Protein AF-A0A2V8CDI9-F1 (afdb_monomer)

Solvent-accessible surface area (backbone atoms only — not comparable to full-atom values): 5927 Å² total; per-residue (Å²): 100,86,93,64,67,78,60,92,88,56,52,74,67,57,48,52,49,54,55,48,50,55,50,51,63,64,51,55,79,75,57,61,90,84,63,86,80,91,82,90,86,86,77,53,59,67,53,51,38,56,49,41,42,40,26,61,50,42,91,52,63,71,49,31,53,51,33,52,57,51,50,59,60,42,50,79,77,48,42,85,54,47,62,74,74,75,47,92,84,74,71,80,85,77

Sequence (94 aa):
RERYPKAPDDSDAVYRSVIRAKALDTLRGLLPAATTSNVGLFGTGQAFEALLLRMFAHPLEEVRACAQQMLTELRHVIPAFLARLDQPNRGGRW

Mean predicted aligned error: 7.21 Å

Radius of gyration: 21.95 Å; Cα contacts (8 Å, |Δi|>4): 33; chains: 1; bounding box: 48×27×53 Å

Structure (mmCIF, N/CA/C/O backbone):
data_AF-A0A2V8CDI9-F1
#
_entry.id   AF-A0A2V8CDI9-F1
#
loop_
_atom_site.group_PDB
_atom_site.id
_atom_site.type_symbol
_atom_site.label_atom_id
_atom_site.label_alt_id
_atom_site.label_comp_id
_atom_site.label_asym_id
_atom_site.label_entity_id
_atom_site.label_seq_id
_atom_site.pdbx_PDB_ins_code
_atom_site.Cartn_x
_atom_site.Cartn_y
_atom_site.Cartn_z
_atom_site.occupancy
_atom_site.B_iso_or_equiv
_atom_site.auth_seq_id
_atom_site.auth_comp_id
_atom_site.auth_asym_id
_atom_site.auth_atom_id
_atom_site.pdbx_PDB_model_num
ATOM 1 N N . ARG A 1 1 ? 19.899 7.194 -31.514 1.00 60.34 1 ARG A N 1
ATOM 2 C CA . ARG A 1 1 ? 21.190 6.493 -31.299 1.00 60.34 1 ARG A CA 1
ATOM 3 C C . ARG A 1 1 ? 22.324 7.471 -30.988 1.00 60.34 1 ARG A C 1
ATOM 5 O O . ARG A 1 1 ? 23.168 7.113 -30.193 1.00 60.34 1 ARG A O 1
ATOM 12 N N . GLU A 1 2 ? 22.305 8.704 -31.509 1.00 66.62 2 GLU A N 1
ATOM 13 C CA . GLU A 1 2 ? 23.312 9.733 -31.171 1.00 66.62 2 GLU A CA 1
ATOM 14 C C . GLU A 1 2 ? 23.307 10.156 -29.694 1.00 66.62 2 GLU A C 1
ATOM 16 O O . GLU A 1 2 ? 24.361 10.306 -29.095 1.00 66.62 2 GLU A O 1
ATOM 21 N N . ARG A 1 3 ? 22.126 10.296 -29.072 1.00 69.19 3 ARG A N 1
ATOM 22 C CA . ARG A 1 3 ? 22.016 10.773 -27.678 1.00 69.19 3 ARG A CA 1
ATOM 23 C C . ARG A 1 3 ? 22.394 9.731 -26.614 1.00 69.19 3 ARG A C 1
ATOM 25 O O . ARG A 1 3 ? 22.742 10.108 -25.503 1.00 69.19 3 ARG A O 1
ATOM 32 N N . TYR A 1 4 ? 22.315 8.443 -26.952 1.00 78.00 4 TYR A N 1
ATOM 33 C CA . TYR A 1 4 ? 22.717 7.316 -26.101 1.00 78.00 4 TYR A CA 1
ATOM 34 C C . TYR A 1 4 ? 23.356 6.251 -26.999 1.00 78.00 4 TYR A C 1
ATOM 36 O O . TYR A 1 4 ? 22.635 5.391 -27.503 1.00 78.00 4 TYR A O 1
ATOM 44 N N . PRO A 1 5 ? 24.660 6.350 -27.301 1.00 82.62 5 PRO A N 1
ATOM 45 C CA . PRO A 1 5 ? 25.334 5.377 -28.148 1.00 82.62 5 PRO A CA 1
ATOM 46 C C . PRO A 1 5 ? 25.485 4.034 -27.427 1.00 82.62 5 PRO A C 1
ATOM 48 O O . PRO A 1 5 ? 25.540 3.963 -26.201 1.00 82.62 5 PRO A O 1
ATOM 51 N N . LYS A 1 6 ? 25.530 2.959 -28.211 1.00 82.75 6 LYS A N 1
ATOM 52 C CA . LYS A 1 6 ? 25.766 1.600 -27.720 1.00 82.75 6 LYS A CA 1
ATOM 53 C C . LYS A 1 6 ? 27.260 1.421 -27.418 1.00 82.75 6 LYS A C 1
ATOM 55 O O . LYS A 1 6 ? 28.072 1.803 -28.259 1.00 82.75 6 LYS A O 1
ATOM 60 N N . ALA A 1 7 ? 27.612 0.834 -26.272 1.00 82.94 7 ALA A N 1
ATOM 61 C CA . ALA A 1 7 ? 29.002 0.487 -25.983 1.00 82.94 7 ALA A CA 1
ATOM 62 C C . ALA A 1 7 ? 29.486 -0.655 -26.905 1.00 82.94 7 ALA A C 1
ATOM 64 O O . ALA A 1 7 ? 28.676 -1.510 -27.275 1.00 82.94 7 ALA A O 1
ATOM 65 N N . PRO A 1 8 ? 30.777 -0.697 -27.283 1.00 78.25 8 PRO A N 1
ATOM 66 C CA . PRO A 1 8 ? 31.298 -1.693 -28.226 1.00 78.25 8 PRO A CA 1
ATOM 67 C C . PRO A 1 8 ? 31.089 -3.137 -27.754 1.00 78.25 8 PRO A C 1
ATOM 69 O O . PRO A 1 8 ? 30.773 -4.006 -28.563 1.00 78.25 8 PRO A O 1
ATOM 72 N N . ASP A 1 9 ? 31.197 -3.350 -26.442 1.00 85.19 9 ASP A N 1
ATOM 73 C CA . ASP A 1 9 ? 31.143 -4.669 -25.805 1.00 85.19 9 ASP A CA 1
ATOM 74 C C . ASP A 1 9 ? 29.717 -5.095 -25.409 1.00 85.19 9 ASP A C 1
ATOM 76 O O . ASP A 1 9 ? 29.483 -6.246 -25.039 1.00 85.19 9 ASP A O 1
ATOM 80 N N . ASP A 1 10 ? 28.735 -4.190 -25.507 1.00 81.69 10 ASP A N 1
ATOM 81 C CA . ASP A 1 10 ? 27.346 -4.511 -25.184 1.00 81.69 10 ASP A CA 1
ATOM 82 C C . ASP A 1 10 ? 26.705 -5.355 -26.292 1.00 81.69 10 ASP A C 1
ATOM 84 O O . ASP A 1 10 ? 26.864 -5.111 -27.492 1.00 81.69 10 ASP A O 1
ATOM 88 N N . SER A 1 11 ? 25.857 -6.310 -25.914 1.00 86.44 11 SER A N 1
ATOM 89 C CA . SER A 1 11 ? 24.973 -6.956 -26.887 1.00 86.44 11 SER A CA 1
ATOM 90 C C . SER A 1 11 ? 23.840 -6.009 -27.308 1.00 86.44 11 SER A C 1
ATOM 92 O O . SER A 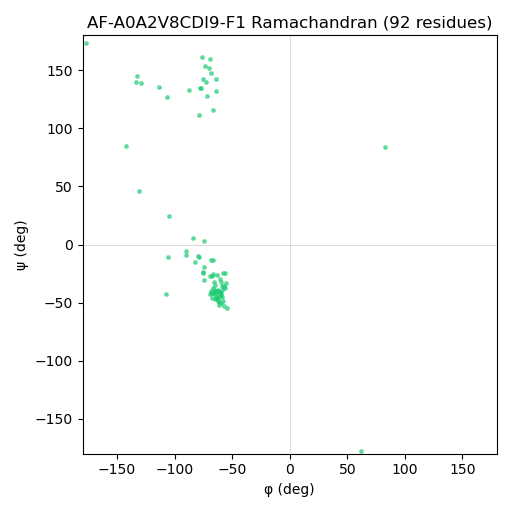1 11 ? 23.415 -5.124 -26.560 1.00 86.44 11 SER A O 1
ATOM 94 N N . ASP A 1 12 ? 23.297 -6.201 -28.513 1.00 85.75 12 ASP A N 1
ATOM 95 C CA . ASP A 1 12 ? 22.138 -5.422 -28.980 1.00 85.75 12 ASP A CA 1
ATOM 96 C C . ASP A 1 12 ? 20.912 -5.597 -28.068 1.00 85.75 12 ASP A C 1
ATOM 98 O O . ASP A 1 12 ? 20.133 -4.659 -27.886 1.00 85.75 12 ASP A O 1
ATOM 102 N N . ALA A 1 13 ? 20.754 -6.775 -27.459 1.00 87.38 13 ALA A N 1
ATOM 103 C CA . ALA A 1 13 ? 19.673 -7.059 -26.521 1.00 87.38 13 ALA A CA 1
ATOM 104 C C . ALA A 1 13 ? 19.815 -6.256 -25.216 1.00 87.38 13 ALA A C 1
ATOM 106 O O . ALA A 1 13 ? 18.846 -5.632 -24.777 1.00 87.38 13 ALA A O 1
ATOM 107 N N . VAL A 1 14 ? 21.023 -6.216 -24.639 1.00 87.88 14 VAL A N 1
ATOM 108 C CA . VAL A 1 14 ? 21.327 -5.439 -23.424 1.00 87.88 14 VAL A CA 1
ATOM 109 C C . VAL A 1 14 ? 21.092 -3.954 -23.677 1.00 87.88 14 VAL A C 1
ATOM 111 O O . VAL A 1 14 ? 20.328 -3.319 -22.951 1.00 87.88 14 VAL A O 1
ATOM 114 N N . TYR A 1 15 ? 21.631 -3.420 -24.773 1.00 88.81 15 TYR A N 1
ATOM 115 C CA . TYR A 1 15 ? 21.434 -2.020 -25.137 1.00 88.81 15 TYR A CA 1
ATOM 116 C C . TYR A 1 15 ? 19.948 -1.660 -25.324 1.00 88.81 15 TYR A C 1
ATOM 118 O O . TYR A 1 15 ? 19.477 -0.658 -24.784 1.00 88.81 15 TYR A O 1
ATOM 126 N N . ARG A 1 16 ? 19.162 -2.490 -26.029 1.00 89.75 16 ARG A N 1
ATOM 127 C CA . ARG A 1 16 ? 17.711 -2.260 -26.191 1.00 89.75 16 ARG A CA 1
ATOM 128 C C . ARG A 1 16 ? 16.966 -2.298 -24.856 1.00 89.75 16 ARG A C 1
ATOM 130 O O . ARG A 1 16 ? 16.062 -1.485 -24.662 1.00 89.75 16 ARG A O 1
ATOM 137 N N . SER A 1 17 ? 17.338 -3.207 -23.956 1.00 91.06 17 SER A N 1
ATOM 138 C CA . SER A 1 17 ? 16.762 -3.299 -22.610 1.00 91.06 17 SER A 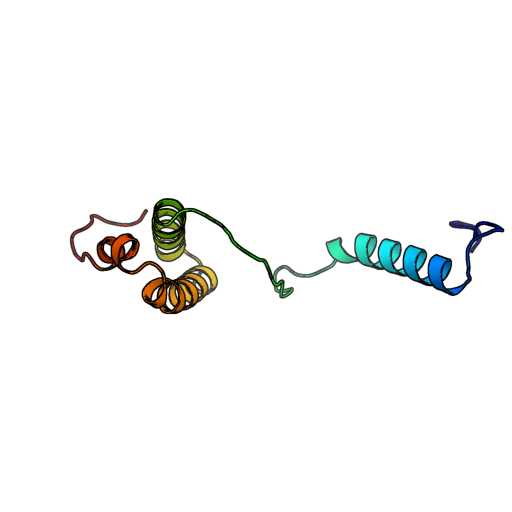CA 1
ATOM 139 C C . SER A 1 17 ? 17.026 -2.028 -21.801 1.00 91.06 17 SER A C 1
ATOM 141 O O . SER A 1 17 ? 16.086 -1.423 -21.288 1.00 91.06 17 SER A O 1
ATOM 143 N N . VAL A 1 18 ? 18.275 -1.554 -21.780 1.00 90.81 18 VAL A N 1
ATOM 144 C CA . VAL A 1 18 ? 18.683 -0.341 -21.052 1.00 90.81 18 VAL A CA 1
ATOM 145 C C . VAL A 1 18 ? 17.964 0.900 -21.582 1.00 90.81 18 VAL A C 1
ATOM 147 O O . VAL A 1 18 ? 17.409 1.678 -20.805 1.00 90.81 18 VAL A O 1
ATOM 150 N N . ILE A 1 19 ? 17.911 1.078 -22.906 1.00 92.69 19 ILE A N 1
ATOM 151 C CA . ILE A 1 19 ? 17.198 2.209 -23.517 1.00 92.69 19 ILE A CA 1
ATOM 152 C C . ILE A 1 19 ? 15.701 2.150 -23.206 1.00 92.69 19 ILE A C 1
ATOM 154 O O . ILE A 1 19 ? 15.100 3.179 -22.895 1.00 92.69 19 ILE A O 1
ATOM 158 N N . ARG A 1 20 ? 15.094 0.957 -23.248 1.00 92.12 20 ARG A N 1
ATOM 159 C CA . ARG A 1 20 ? 13.682 0.777 -22.898 1.00 92.12 20 ARG A CA 1
ATOM 160 C C . ARG A 1 20 ? 13.424 1.095 -21.428 1.00 92.12 20 ARG A C 1
ATOM 162 O O . ARG A 1 20 ? 12.481 1.826 -21.152 1.00 92.12 20 ARG A O 1
ATOM 169 N N . ALA A 1 21 ? 14.244 0.590 -20.508 1.00 92.69 21 ALA A N 1
ATOM 170 C CA . ALA A 1 21 ? 14.119 0.871 -19.079 1.00 92.69 21 ALA A CA 1
ATOM 171 C C . ALA A 1 21 ? 14.192 2.380 -18.811 1.00 92.69 21 ALA A C 1
ATOM 173 O O . ALA A 1 21 ? 13.277 2.943 -18.219 1.00 92.69 21 ALA A O 1
ATOM 174 N N . LYS A 1 22 ? 15.189 3.059 -19.389 1.00 90.31 22 LYS A N 1
ATOM 175 C CA . LYS A 1 22 ? 15.348 4.514 -19.281 1.00 90.31 22 LYS A CA 1
ATOM 176 C C . LYS A 1 22 ? 14.152 5.291 -19.836 1.00 90.31 22 LYS A C 1
ATOM 178 O O . LYS A 1 22 ? 13.725 6.284 -19.244 1.00 90.31 22 LYS A O 1
ATOM 183 N N . ALA A 1 23 ? 13.609 4.854 -20.971 1.00 92.81 23 ALA A N 1
ATOM 184 C CA . ALA A 1 23 ? 12.412 5.456 -21.547 1.00 92.81 23 ALA A CA 1
ATOM 185 C C . ALA A 1 23 ? 11.195 5.269 -20.627 1.00 92.81 23 ALA A C 1
ATOM 187 O O . ALA A 1 23 ? 10.491 6.236 -20.355 1.00 92.81 23 ALA A O 1
ATOM 188 N N . LEU A 1 24 ? 10.979 4.061 -20.099 1.00 93.50 24 LEU A N 1
ATOM 189 C CA . LEU A 1 24 ? 9.885 3.768 -19.170 1.00 93.50 24 LEU A CA 1
ATOM 190 C C . LEU A 1 24 ? 10.019 4.545 -17.854 1.00 93.50 24 LEU A C 1
ATOM 192 O O . LEU A 1 24 ? 9.022 5.069 -17.367 1.00 93.50 24 LEU A O 1
ATOM 196 N N . ASP A 1 25 ? 11.232 4.687 -17.318 1.00 94.12 25 ASP A N 1
ATOM 197 C CA . ASP A 1 25 ? 11.491 5.501 -16.127 1.00 94.12 25 ASP A CA 1
ATOM 198 C C . ASP A 1 25 ? 11.143 6.973 -16.357 1.00 94.12 25 ASP A C 1
ATOM 200 O O . ASP A 1 25 ? 10.527 7.603 -15.500 1.00 94.12 25 ASP A O 1
ATOM 204 N N . THR A 1 26 ? 11.482 7.503 -17.535 1.00 93.06 26 THR A N 1
ATOM 205 C CA . THR A 1 26 ? 11.167 8.888 -17.916 1.00 93.06 26 THR A CA 1
ATOM 206 C C . THR A 1 26 ? 9.659 9.086 -18.087 1.00 93.06 26 THR A C 1
ATOM 208 O O . THR A 1 26 ? 9.105 10.086 -17.637 1.00 93.06 26 THR A O 1
ATOM 211 N N . LEU A 1 27 ? 8.977 8.124 -18.716 1.00 94.19 27 LEU A N 1
ATOM 212 C CA . LEU A 1 27 ? 7.536 8.184 -18.965 1.00 94.19 27 LEU A CA 1
ATOM 213 C C . LEU A 1 27 ? 6.693 7.923 -17.710 1.00 94.19 27 LEU A C 1
ATOM 215 O O . LEU A 1 27 ? 5.531 8.320 -17.687 1.00 94.19 27 LEU A O 1
ATOM 219 N N . ARG A 1 28 ? 7.246 7.298 -16.659 1.00 92.56 28 ARG A N 1
ATOM 220 C CA . ARG A 1 28 ? 6.510 6.972 -15.423 1.00 92.56 28 ARG A CA 1
ATOM 221 C C . ARG A 1 28 ? 5.855 8.200 -14.782 1.00 92.56 28 ARG A C 1
ATOM 223 O O . ARG A 1 28 ? 4.774 8.076 -14.223 1.00 92.56 28 ARG A O 1
ATOM 230 N N . GLY A 1 29 ? 6.466 9.381 -14.901 1.00 91.75 29 GLY A N 1
ATOM 231 C CA . GLY A 1 29 ? 5.901 10.635 -14.384 1.00 91.75 29 GLY A CA 1
ATOM 232 C C . GLY A 1 29 ? 4.645 11.128 -15.114 1.00 91.75 29 GLY A C 1
ATOM 233 O O . GLY A 1 29 ? 3.962 12.009 -14.606 1.00 91.75 29 GLY A O 1
ATOM 234 N N . LEU A 1 30 ? 4.328 10.569 -16.286 1.00 95.38 30 LEU A N 1
ATOM 235 C CA . LEU A 1 30 ? 3.118 10.888 -17.051 1.00 95.38 30 LEU A CA 1
ATOM 236 C C . LEU A 1 30 ? 1.929 9.990 -16.681 1.00 95.38 30 LEU A C 1
ATOM 238 O O . LEU A 1 30 ? 0.832 10.174 -17.207 1.00 95.38 30 LEU A O 1
ATOM 242 N N . LEU A 1 31 ? 2.147 8.988 -15.828 1.00 95.00 31 LEU A N 1
ATOM 243 C CA . LEU A 1 31 ? 1.114 8.038 -15.449 1.00 95.00 31 LEU A CA 1
ATOM 244 C C . LEU A 1 31 ? 0.086 8.685 -14.506 1.00 95.00 31 LEU A C 1
ATOM 246 O O . LEU A 1 31 ? 0.465 9.435 -13.603 1.00 95.00 31 LEU A O 1
ATOM 250 N N . PRO A 1 32 ? -1.215 8.388 -14.671 1.00 94.19 32 PRO A N 1
ATOM 251 C CA . PRO A 1 32 ? -2.241 8.884 -13.764 1.00 94.19 32 PRO A CA 1
ATOM 252 C C . PRO A 1 32 ? -2.121 8.226 -12.385 1.00 94.19 32 PRO A C 1
ATOM 254 O O . PRO A 1 32 ? -1.608 7.111 -12.254 1.00 94.19 32 PRO A O 1
ATOM 257 N N . ALA A 1 33 ? -2.703 8.862 -11.365 1.00 90.69 33 ALA A N 1
ATOM 258 C CA . ALA A 1 33 ? -2.783 8.303 -10.012 1.00 90.69 33 ALA A CA 1
ATOM 259 C C . ALA A 1 33 ? -3.506 6.940 -9.954 1.00 90.69 33 ALA A C 1
ATOM 261 O O . ALA A 1 33 ? -3.221 6.133 -9.080 1.00 90.69 33 ALA A O 1
ATOM 262 N N . ALA A 1 34 ? -4.382 6.651 -10.923 1.00 93.12 34 ALA A N 1
ATOM 263 C CA . ALA A 1 34 ? -5.096 5.378 -11.050 1.00 93.12 34 ALA A CA 1
ATOM 264 C C . ALA A 1 34 ? -4.226 4.208 -11.561 1.00 93.12 34 ALA A C 1
ATOM 266 O O . ALA A 1 34 ? -4.735 3.113 -11.797 1.00 93.12 34 ALA A O 1
ATOM 267 N N . THR A 1 35 ? -2.926 4.420 -11.780 1.00 93.38 35 THR A N 1
ATOM 268 C CA . THR A 1 35 ? -2.023 3.356 -12.233 1.00 93.38 35 THR A CA 1
ATOM 269 C C . THR A 1 35 ? -1.876 2.297 -11.149 1.00 93.38 35 THR A C 1
ATOM 271 O O . THR A 1 35 ? -1.309 2.539 -10.084 1.00 93.38 35 THR A O 1
ATOM 274 N N . THR A 1 36 ? -2.340 1.087 -11.448 1.00 92.88 36 THR A N 1
ATOM 275 C CA . THR A 1 36 ? -2.248 -0.053 -10.535 1.00 92.88 36 THR A CA 1
ATOM 276 C C . THR A 1 36 ? -0.795 -0.434 -10.276 1.00 92.88 36 THR A C 1
ATOM 278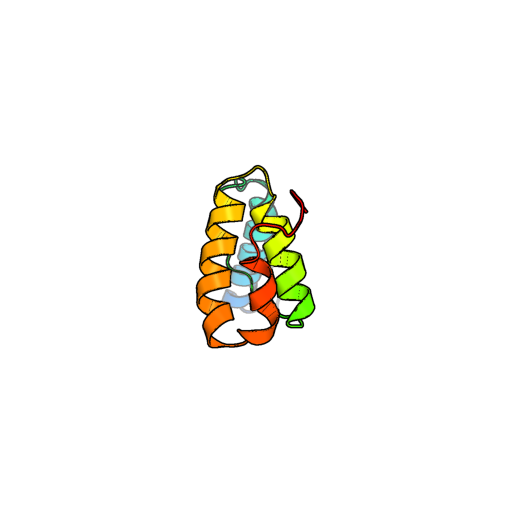 O O . THR A 1 36 ? -0.018 -0.606 -11.217 1.00 92.88 36 THR A O 1
ATOM 281 N N . SER A 1 37 ? -0.444 -0.624 -9.007 1.00 90.12 37 SER A N 1
ATOM 282 C CA . SER A 1 37 ? 0.873 -1.094 -8.573 1.00 90.12 37 SER A CA 1
ATOM 283 C C . SER A 1 37 ? 0.714 -2.216 -7.554 1.00 90.12 37 SER A C 1
ATOM 285 O O . SER A 1 37 ? -0.204 -2.188 -6.740 1.00 90.12 37 SER A O 1
ATOM 287 N N . ASN A 1 38 ? 1.622 -3.189 -7.589 1.00 93.12 38 ASN A N 1
ATOM 288 C CA . ASN A 1 38 ? 1.686 -4.264 -6.604 1.00 93.12 38 ASN A CA 1
ATOM 289 C C . ASN A 1 38 ? 2.886 -4.016 -5.692 1.00 93.12 38 ASN A C 1
ATOM 291 O O . ASN A 1 38 ? 4.003 -3.840 -6.181 1.00 93.12 38 ASN A O 1
ATOM 295 N N . VAL A 1 39 ? 2.657 -3.998 -4.381 1.00 93.19 39 VAL A N 1
ATOM 296 C CA . VAL A 1 39 ? 3.695 -3.756 -3.373 1.00 93.19 39 VAL A CA 1
ATOM 297 C C . VAL A 1 39 ? 3.649 -4.838 -2.301 1.00 93.19 39 VAL A C 1
ATOM 299 O O . VAL A 1 39 ? 2.576 -5.259 -1.878 1.00 93.19 39 VAL A O 1
ATOM 302 N N . GLY A 1 40 ? 4.823 -5.302 -1.874 1.00 93.81 40 GLY A N 1
ATOM 303 C CA . GLY A 1 40 ? 4.951 -6.195 -0.725 1.00 93.81 40 GLY A 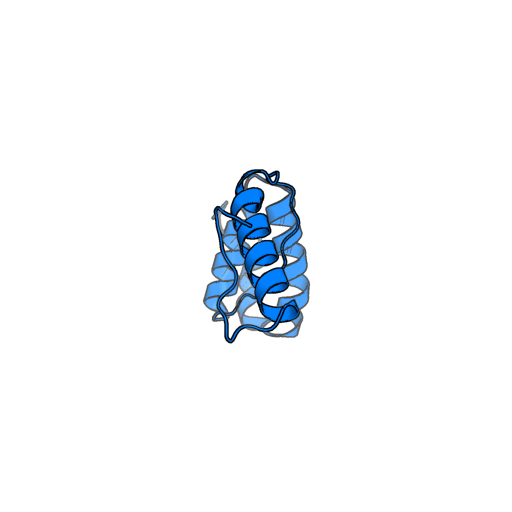CA 1
ATOM 304 C C . GLY A 1 40 ? 5.064 -5.387 0.565 1.00 93.81 40 GLY A C 1
ATOM 305 O O . GLY A 1 40 ? 5.847 -4.440 0.624 1.00 93.81 40 GLY A O 1
ATOM 306 N N . LEU A 1 41 ? 4.303 -5.763 1.595 1.00 93.19 41 LEU A N 1
ATOM 307 C CA . LEU A 1 41 ? 4.395 -5.175 2.932 1.00 93.19 41 LEU A CA 1
ATOM 308 C C . LEU A 1 41 ? 4.909 -6.219 3.925 1.00 93.19 41 LEU A C 1
ATOM 310 O O . LEU A 1 41 ? 4.432 -7.351 3.951 1.00 93.19 41 LEU A O 1
ATOM 314 N N . PHE A 1 42 ? 5.846 -5.813 4.779 1.00 93.94 42 PHE A N 1
ATOM 315 C CA . PHE A 1 42 ? 6.335 -6.609 5.901 1.00 93.94 42 PHE A CA 1
ATOM 316 C C . PHE A 1 42 ? 6.378 -5.740 7.156 1.00 93.94 42 PHE A C 1
ATOM 318 O O . PHE A 1 42 ? 6.759 -4.571 7.099 1.00 93.94 42 PHE A O 1
ATOM 325 N N . GLY A 1 43 ? 5.991 -6.307 8.293 1.00 92.75 43 GLY A N 1
ATOM 326 C CA . GLY A 1 43 ? 5.929 -5.585 9.554 1.00 92.75 43 GLY A CA 1
ATOM 327 C C . GLY A 1 43 ? 5.519 -6.483 10.712 1.00 92.75 43 GLY A C 1
ATOM 328 O O . GLY A 1 43 ? 5.163 -7.647 10.531 1.00 92.75 43 GLY A O 1
ATOM 329 N N . THR A 1 44 ? 5.578 -5.935 11.922 1.00 94.81 44 THR A N 1
ATOM 330 C CA . THR A 1 44 ? 5.108 -6.623 13.129 1.00 94.81 44 THR A CA 1
ATOM 331 C C . THR A 1 44 ? 3.578 -6.614 13.201 1.00 94.81 44 THR A C 1
ATOM 333 O O . THR A 1 44 ? 2.923 -5.777 12.580 1.00 94.81 44 THR A O 1
ATOM 336 N N . GLY A 1 45 ? 2.984 -7.497 14.014 1.00 92.44 45 GLY A N 1
ATOM 337 C CA . GLY A 1 45 ? 1.529 -7.505 14.225 1.00 92.44 45 GLY A CA 1
ATOM 338 C C . GLY A 1 45 ? 0.985 -6.164 14.739 1.00 92.44 45 GLY A C 1
ATOM 339 O O . GLY A 1 45 ? -0.065 -5.712 14.295 1.00 92.44 45 GLY A O 1
ATOM 340 N N . GLN A 1 46 ? 1.744 -5.476 15.600 1.00 91.56 46 GLN A N 1
ATOM 341 C CA . GLN A 1 46 ? 1.411 -4.126 16.073 1.00 91.56 46 GLN A CA 1
ATOM 342 C C . GLN A 1 46 ? 1.446 -3.083 14.946 1.00 91.56 46 GLN A C 1
ATOM 344 O O . GLN A 1 46 ? 0.591 -2.201 14.905 1.00 91.56 46 GLN A O 1
ATOM 349 N N . ALA A 1 47 ? 2.407 -3.183 14.022 1.00 94.00 47 ALA A N 1
ATOM 350 C CA . ALA A 1 47 ? 2.483 -2.285 12.874 1.00 94.00 47 ALA A CA 1
ATOM 351 C C . ALA A 1 47 ? 1.281 -2.473 11.937 1.00 94.00 47 ALA A C 1
ATOM 353 O O . ALA A 1 47 ? 0.706 -1.488 11.479 1.00 94.00 47 ALA A O 1
ATOM 354 N N . PHE A 1 48 ? 0.859 -3.720 11.703 1.00 95.06 48 PHE A N 1
ATOM 355 C CA . PHE A 1 48 ? -0.344 -4.009 10.920 1.00 95.06 48 PHE A CA 1
ATOM 356 C C . PHE A 1 48 ? -1.625 -3.527 11.603 1.00 95.06 48 PHE A C 1
ATOM 358 O O . PHE A 1 48 ? -2.481 -2.958 10.932 1.00 95.06 48 PHE A O 1
ATOM 365 N N . GLU A 1 49 ? -1.752 -3.688 12.922 1.00 92.56 49 GLU A N 1
ATOM 366 C CA . GLU A 1 49 ? -2.891 -3.136 13.664 1.00 92.56 49 GLU A CA 1
ATOM 367 C C . GLU A 1 49 ? -2.959 -1.607 13.511 1.00 92.56 49 GLU A C 1
ATOM 369 O O . GLU A 1 49 ? -4.000 -1.070 13.136 1.00 92.56 49 GLU A O 1
ATOM 374 N N . ALA A 1 50 ? -1.842 -0.905 13.741 1.00 92.25 50 ALA A N 1
ATOM 375 C CA . ALA A 1 50 ? -1.753 0.549 13.599 1.00 92.25 50 ALA A CA 1
ATOM 376 C C . ALA A 1 50 ? -2.061 1.027 12.171 1.00 92.25 50 ALA A C 1
ATOM 378 O O . ALA A 1 50 ? -2.772 2.016 11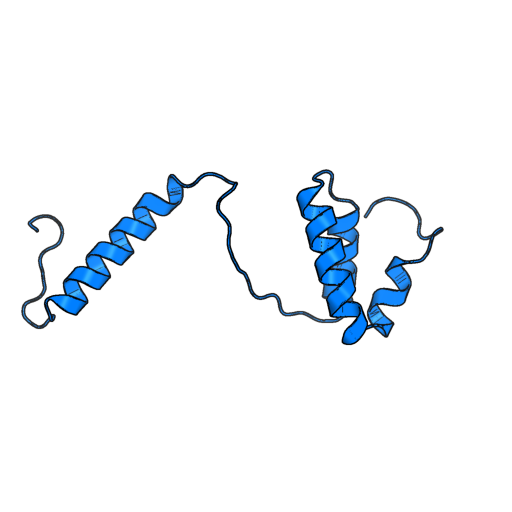.984 1.00 92.25 50 ALA A O 1
ATOM 379 N N . LEU A 1 51 ? -1.551 0.312 11.164 1.00 94.44 51 LEU A N 1
ATOM 380 C CA . LEU A 1 51 ? -1.822 0.586 9.757 1.00 94.44 51 LEU A CA 1
ATOM 381 C C . LEU A 1 51 ? -3.316 0.457 9.450 1.00 94.44 51 LEU A C 1
ATOM 383 O O . LEU A 1 51 ? -3.906 1.389 8.906 1.00 94.44 51 LEU A O 1
ATOM 387 N N . LEU A 1 52 ? -3.930 -0.667 9.825 1.00 94.00 52 LEU A N 1
ATOM 388 C CA . LEU A 1 52 ? -5.343 -0.928 9.557 1.00 94.00 52 LEU A CA 1
ATOM 389 C C . LEU A 1 52 ? -6.247 0.109 10.218 1.00 94.00 52 LEU A C 1
ATOM 391 O O . LEU A 1 52 ? -7.177 0.582 9.573 1.00 94.00 52 LEU A O 1
ATOM 395 N N . LEU A 1 53 ? -5.944 0.521 11.451 1.00 91.94 53 LEU A N 1
ATOM 396 C CA . LEU A 1 53 ? -6.680 1.595 12.126 1.00 91.94 53 LEU A CA 1
ATOM 397 C C . LEU A 1 53 ? -6.710 2.863 11.280 1.00 91.94 53 LEU A C 1
ATOM 399 O O . LEU A 1 53 ? -7.782 3.329 10.891 1.00 91.94 53 LEU A O 1
ATOM 403 N N . ARG A 1 54 ? -5.522 3.331 10.891 1.00 92.44 54 ARG A N 1
ATOM 404 C CA . ARG A 1 54 ? -5.371 4.563 10.125 1.00 92.44 54 ARG A CA 1
ATOM 405 C C . ARG A 1 54 ? -5.999 4.473 8.740 1.00 92.44 54 ARG A C 1
ATOM 407 O O . ARG A 1 54 ? -6.550 5.455 8.244 1.00 92.44 54 ARG A O 1
ATOM 414 N N . MET A 1 55 ? -5.946 3.299 8.113 1.00 94.81 55 MET A N 1
ATOM 415 C CA . MET A 1 55 ? -6.611 3.067 6.834 1.00 94.81 55 MET A CA 1
ATOM 416 C C . MET A 1 55 ? -8.138 3.070 6.974 1.00 94.81 55 MET A C 1
ATOM 418 O O . MET A 1 55 ? -8.809 3.677 6.141 1.00 94.81 55 MET A O 1
ATOM 422 N N . PHE A 1 56 ? -8.703 2.481 8.034 1.00 92.44 56 PHE A N 1
ATOM 423 C CA . PHE A 1 56 ? -10.147 2.521 8.285 1.00 92.44 56 PHE A CA 1
ATOM 424 C C . PHE A 1 56 ? -10.657 3.936 8.594 1.00 92.44 56 PHE A C 1
ATOM 426 O O . PHE A 1 56 ? -11.770 4.285 8.196 1.00 92.44 56 PHE A O 1
ATOM 433 N N . ALA A 1 57 ? -9.845 4.786 9.230 1.00 92.00 57 ALA A N 1
ATOM 434 C CA . ALA A 1 57 ? -10.182 6.190 9.465 1.00 92.00 57 ALA A CA 1
ATOM 435 C C . ALA A 1 57 ? -9.990 7.103 8.239 1.00 92.00 57 ALA A C 1
ATOM 437 O O . ALA A 1 57 ? -10.442 8.258 8.263 1.00 92.00 57 ALA A O 1
ATOM 438 N N . HIS A 1 58 ? -9.343 6.619 7.176 1.00 94.94 58 HIS A N 1
ATOM 439 C CA . HIS A 1 58 ? -9.014 7.411 5.994 1.00 94.94 58 HIS A CA 1
ATOM 440 C C . HIS A 1 58 ? -10.281 7.890 5.259 1.00 94.94 58 HIS A C 1
ATOM 442 O O . HIS A 1 58 ? -11.250 7.136 5.184 1.00 94.94 58 HIS A O 1
ATOM 448 N N . PRO A 1 59 ? -10.329 9.120 4.702 1.00 95.06 59 PRO A N 1
ATOM 449 C CA . PRO A 1 59 ? -11.512 9.637 4.002 1.00 95.06 59 PRO A CA 1
ATOM 450 C C . PRO A 1 59 ? -11.802 8.942 2.664 1.00 95.06 59 PRO A C 1
ATOM 452 O O . PRO A 1 59 ? -12.967 8.854 2.276 1.00 95.06 59 PRO A O 1
ATOM 455 N N . LEU A 1 60 ? -10.785 8.402 1.989 1.00 95.94 60 LEU A N 1
ATOM 456 C CA . LEU A 1 60 ? -10.956 7.695 0.713 1.00 95.94 60 LEU A CA 1
ATOM 457 C C . LEU A 1 60 ? -11.498 6.275 0.907 1.00 95.94 60 LEU A C 1
ATOM 459 O O . LEU A 1 60 ? -11.002 5.523 1.745 1.00 95.94 60 LEU A O 1
ATOM 463 N N . GLU A 1 61 ? -12.488 5.908 0.097 1.00 96.31 61 GLU A N 1
ATOM 464 C CA . GLU A 1 61 ? -13.111 4.581 0.117 1.00 96.31 61 GLU A CA 1
ATOM 465 C C . GLU A 1 61 ? -12.159 3.474 -0.327 1.00 96.31 61 GLU A C 1
ATOM 467 O O . GLU A 1 61 ? -12.084 2.448 0.338 1.00 96.31 61 GLU A O 1
ATOM 472 N N . GLU A 1 62 ? -11.370 3.706 -1.376 1.00 95.62 62 GLU A N 1
ATOM 473 C CA . GLU A 1 62 ? -10.387 2.740 -1.887 1.00 95.62 62 GLU A CA 1
ATOM 474 C C . GLU A 1 62 ? -9.370 2.306 -0.818 1.00 95.62 62 GLU A C 1
ATOM 476 O O . GLU A 1 62 ? -9.003 1.135 -0.735 1.00 95.62 62 GLU A O 1
ATOM 481 N N . VAL A 1 63 ? -8.984 3.227 0.073 1.00 95.81 63 VAL A N 1
ATOM 482 C CA . VAL A 1 63 ? -8.081 2.933 1.192 1.00 95.81 63 VAL A CA 1
ATOM 483 C C . VAL A 1 63 ? -8.770 2.036 2.220 1.00 95.81 63 VAL A C 1
ATOM 485 O O . VAL A 1 63 ? -8.176 1.060 2.678 1.00 95.81 63 VAL A O 1
ATOM 488 N N . ARG A 1 64 ? -10.037 2.312 2.547 1.00 95.31 64 ARG A N 1
ATOM 489 C CA . ARG A 1 64 ? -10.824 1.469 3.462 1.00 95.31 64 ARG A CA 1
ATOM 490 C C . ARG A 1 64 ? -11.112 0.089 2.861 1.00 95.31 64 ARG A C 1
ATOM 492 O O . ARG A 1 64 ? -11.051 -0.905 3.578 1.00 95.31 64 ARG A O 1
ATOM 499 N N . ALA A 1 65 ? -11.369 0.010 1.556 1.00 96.69 65 ALA A N 1
ATOM 500 C CA . ALA A 1 65 ? -11.572 -1.249 0.842 1.00 96.69 65 ALA A CA 1
ATOM 501 C C . ALA A 1 65 ? -10.302 -2.116 0.859 1.00 96.69 65 ALA A C 1
ATOM 503 O O . ALA A 1 65 ? -10.368 -3.300 1.188 1.00 96.69 65 ALA A O 1
ATOM 504 N N . CYS A 1 66 ? -9.139 -1.511 0.602 1.00 95.62 66 CYS A N 1
ATOM 505 C CA . CYS A 1 66 ? -7.846 -2.183 0.720 1.00 95.62 66 CYS A CA 1
ATOM 506 C C . CYS A 1 66 ? -7.603 -2.693 2.154 1.00 95.62 66 CYS A C 1
ATOM 508 O O . CYS A 1 66 ? -7.231 -3.851 2.345 1.00 95.62 66 CYS A O 1
ATOM 510 N N . ALA A 1 67 ? -7.909 -1.883 3.175 1.00 95.44 67 ALA A N 1
ATOM 511 C CA . ALA A 1 67 ? -7.800 -2.294 4.578 1.00 95.44 67 ALA A CA 1
ATOM 512 C C . ALA A 1 67 ? -8.665 -3.518 4.901 1.00 95.44 67 ALA A C 1
ATOM 514 O O . ALA A 1 67 ? -8.224 -4.412 5.619 1.00 95.44 67 ALA A O 1
ATOM 515 N N . GLN A 1 68 ? -9.877 -3.590 4.345 1.00 95.69 68 GLN A N 1
ATOM 516 C CA . GLN A 1 68 ? -10.764 -4.733 4.541 1.00 95.69 68 GLN A CA 1
ATOM 517 C C . GLN A 1 68 ? -10.188 -6.017 3.931 1.00 95.69 68 GLN A C 1
ATOM 519 O O . GLN A 1 68 ? -10.235 -7.067 4.571 1.00 95.69 68 GLN A O 1
ATOM 524 N N . GLN A 1 69 ? -9.615 -5.936 2.726 1.00 96.38 69 GLN A N 1
ATOM 525 C CA . GLN A 1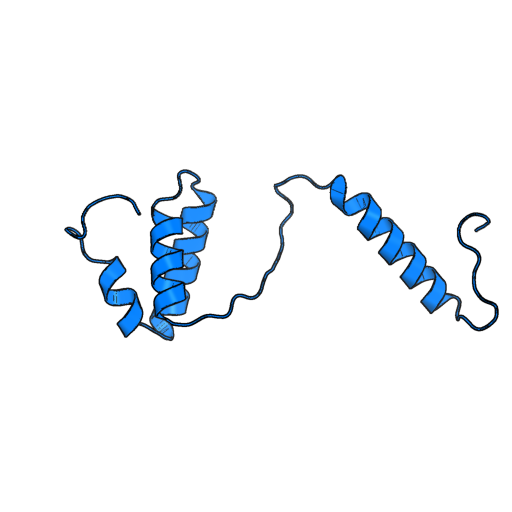 69 ? -8.948 -7.077 2.090 1.00 96.38 69 GLN A CA 1
ATOM 526 C C . GLN A 1 69 ? -7.741 -7.540 2.915 1.00 96.38 69 GLN A C 1
ATOM 528 O O . GLN A 1 69 ? -7.602 -8.728 3.193 1.00 96.38 69 GLN A O 1
ATOM 533 N N . MET A 1 70 ? -6.918 -6.597 3.382 1.00 95.44 70 MET A N 1
ATOM 534 C CA . MET A 1 70 ? -5.791 -6.896 4.266 1.00 95.44 70 MET A CA 1
ATOM 535 C C . MET A 1 70 ? -6.245 -7.539 5.582 1.00 95.44 70 MET A C 1
ATOM 537 O O . MET A 1 70 ? -5.642 -8.513 6.023 1.00 95.44 70 MET A O 1
ATOM 541 N N . LEU A 1 71 ? -7.307 -7.024 6.211 1.00 95.12 71 LEU A N 1
ATOM 542 C CA . LEU A 1 71 ? -7.844 -7.548 7.468 1.00 95.12 71 LEU A CA 1
ATOM 543 C C . LEU A 1 71 ? -8.309 -9.004 7.330 1.00 95.12 71 LEU A C 1
ATOM 545 O O . LEU A 1 71 ? -8.036 -9.802 8.226 1.00 95.12 71 LEU A O 1
ATOM 549 N N . THR A 1 72 ? -8.979 -9.359 6.229 1.00 95.69 72 THR A N 1
ATOM 550 C CA . THR A 1 72 ? -9.394 -10.745 5.956 1.00 95.69 72 THR A CA 1
ATOM 551 C C . THR A 1 72 ? -8.194 -11.688 5.961 1.00 95.69 72 THR A C 1
ATOM 553 O O . THR A 1 72 ? -8.177 -12.645 6.732 1.00 95.69 72 THR A O 1
ATOM 556 N N . GLU A 1 73 ? -7.156 -11.376 5.186 1.00 95.38 73 GLU A N 1
ATOM 557 C CA . GLU A 1 73 ? -5.980 -12.244 5.080 1.00 95.38 73 GLU A CA 1
ATOM 558 C C . GLU A 1 73 ? -5.170 -12.287 6.383 1.00 95.38 73 GLU A C 1
ATOM 560 O O . GLU A 1 73 ? -4.764 -13.351 6.855 1.00 95.38 73 GLU A O 1
ATOM 565 N N . LEU A 1 74 ? -4.981 -11.137 7.038 1.00 95.00 74 LEU A N 1
ATOM 566 C CA . LEU A 1 74 ? -4.208 -11.058 8.277 1.00 95.00 74 LEU A CA 1
ATOM 567 C C . LEU A 1 74 ? -4.896 -11.777 9.447 1.00 95.00 74 LEU A C 1
ATOM 569 O O . LEU A 1 74 ? -4.202 -12.272 10.336 1.00 95.00 74 LEU A O 1
ATOM 573 N N . ARG A 1 75 ? -6.231 -11.901 9.453 1.00 94.62 75 ARG A N 1
ATOM 574 C CA . ARG A 1 75 ? -6.964 -12.687 10.464 1.00 94.62 75 ARG A CA 1
ATOM 575 C C . ARG A 1 75 ? -6.616 -14.172 10.434 1.00 94.62 75 ARG A C 1
ATOM 577 O O . ARG A 1 75 ? -6.699 -14.817 11.476 1.00 94.62 75 ARG A O 1
ATOM 584 N N . HIS A 1 76 ? -6.184 -14.704 9.294 1.00 95.00 76 HIS A N 1
ATOM 585 C CA . HIS A 1 76 ? -5.731 -16.091 9.201 1.00 95.00 76 HIS A CA 1
ATOM 586 C C . HIS A 1 76 ? -4.337 -16.302 9.808 1.00 95.00 76 HIS A C 1
ATOM 588 O O . HIS A 1 76 ? -4.027 -17.408 10.243 1.00 95.00 76 HIS A O 1
ATOM 594 N N . VAL A 1 77 ? -3.507 -15.254 9.871 1.00 93.81 77 VAL A N 1
ATOM 595 C CA . VAL A 1 77 ? -2.085 -15.361 10.245 1.00 93.81 77 VAL A CA 1
ATOM 596 C C . VAL A 1 77 ? -1.794 -14.798 11.639 1.00 93.81 77 VAL A C 1
ATOM 598 O O . VAL A 1 77 ? -1.051 -15.402 12.407 1.00 93.81 77 VAL A O 1
ATOM 601 N N . ILE A 1 78 ? -2.369 -13.643 11.989 1.00 92.75 78 ILE A N 1
ATOM 602 C CA . ILE A 1 78 ? -2.075 -12.900 13.229 1.00 92.75 78 ILE A CA 1
ATOM 603 C C . ILE A 1 78 ? -3.339 -12.466 14.007 1.00 92.75 78 ILE A C 1
ATOM 605 O O . ILE A 1 78 ? -3.406 -11.328 14.481 1.00 92.75 78 ILE A O 1
ATOM 609 N N . PRO A 1 79 ? -4.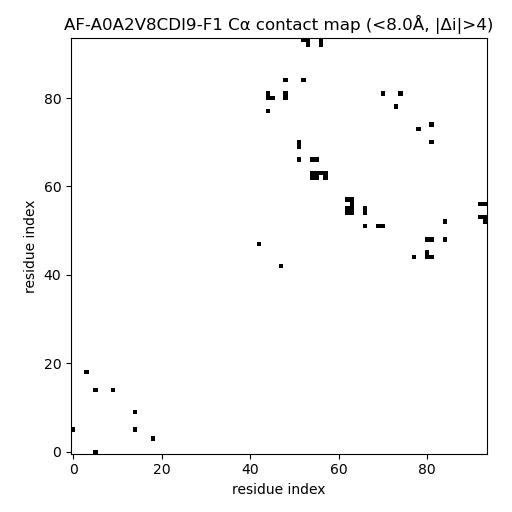346 -13.340 14.209 1.00 91.69 79 PRO A N 1
ATOM 610 C CA . PRO A 1 79 ? -5.650 -12.950 14.760 1.00 91.69 79 PRO A CA 1
ATOM 611 C C . PRO A 1 79 ? -5.570 -12.251 16.127 1.00 91.69 79 PRO A C 1
ATOM 613 O O . PRO A 1 79 ? -6.290 -11.282 16.371 1.00 91.69 79 PRO A O 1
ATOM 616 N N . ALA A 1 80 ? -4.654 -12.679 17.004 1.00 89.69 80 ALA A N 1
ATOM 617 C CA . ALA A 1 80 ? -4.492 -12.109 18.345 1.00 8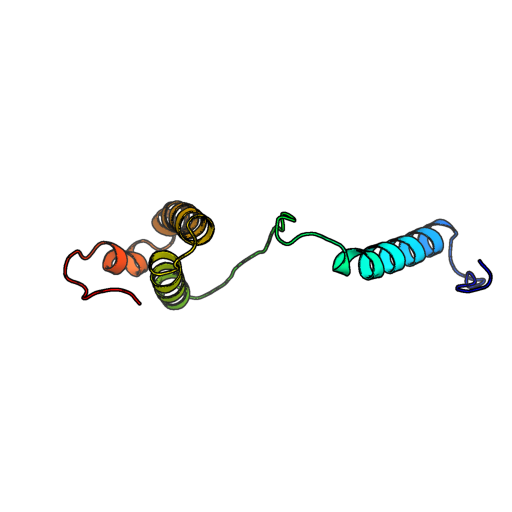9.69 80 ALA A CA 1
ATOM 618 C C . ALA A 1 80 ? -4.127 -10.611 18.337 1.00 89.69 80 ALA A C 1
ATOM 620 O O . ALA A 1 80 ? -4.503 -9.878 19.251 1.00 89.69 80 ALA A O 1
ATOM 621 N N . PHE A 1 81 ? -3.430 -10.138 17.298 1.00 86.81 81 PHE A N 1
ATOM 622 C CA . PHE A 1 81 ? -3.056 -8.727 17.159 1.00 86.81 81 PHE A CA 1
ATOM 623 C C . PHE A 1 81 ? -4.181 -7.863 16.573 1.00 86.81 81 PHE A C 1
ATOM 625 O O . PHE A 1 81 ? -4.125 -6.643 16.685 1.00 86.81 81 PHE A O 1
ATOM 632 N N . LEU A 1 82 ? -5.215 -8.476 15.989 1.00 87.88 82 LEU A N 1
ATOM 633 C CA . LEU A 1 82 ? -6.298 -7.779 15.286 1.00 87.88 82 LEU A CA 1
ATOM 634 C C . LEU A 1 82 ? -7.608 -7.738 16.077 1.00 87.88 82 LEU A C 1
ATOM 636 O O . LEU A 1 82 ? -8.500 -6.972 15.729 1.00 87.88 82 LEU A O 1
ATOM 640 N N . ALA A 1 83 ? -7.719 -8.498 17.169 1.00 84.25 83 ALA A N 1
ATOM 641 C CA . ALA A 1 83 ? -8.924 -8.559 18.004 1.00 84.25 83 ALA A CA 1
ATOM 642 C C . ALA A 1 83 ? -9.380 -7.187 18.544 1.00 84.25 83 ALA A C 1
ATOM 644 O O . ALA A 1 83 ? -10.550 -6.981 18.858 1.00 84.25 83 ALA A O 1
ATOM 645 N N . ARG A 1 84 ? -8.458 -6.225 18.653 1.00 78.38 84 ARG A N 1
ATOM 646 C CA . ARG A 1 84 ? -8.739 -4.855 19.107 1.00 78.38 84 ARG A CA 1
ATOM 647 C C . ARG A 1 84 ? -9.343 -3.947 18.033 1.00 78.38 84 ARG A C 1
ATOM 649 O O . ARG A 1 84 ? -9.746 -2.830 18.358 1.00 78.38 84 ARG A O 1
ATOM 656 N N . LEU A 1 85 ? -9.379 -4.378 16.773 1.00 81.56 85 LEU A N 1
ATOM 657 C CA . LEU A 1 85 ? -10.002 -3.617 15.687 1.00 81.56 85 LEU A CA 1
ATOM 658 C C . LEU A 1 85 ? -11.532 -3.676 15.760 1.00 81.56 85 LEU A C 1
ATOM 660 O O . LEU A 1 85 ? -12.192 -2.701 15.428 1.00 81.56 85 LEU A O 1
ATOM 664 N N . ASP A 1 86 ? -12.085 -4.777 16.269 1.00 79.31 86 ASP A N 1
ATOM 665 C CA . ASP A 1 86 ? -13.531 -5.026 16.325 1.00 79.31 86 ASP A CA 1
ATOM 666 C C . ASP A 1 86 ? -14.224 -4.394 17.546 1.00 79.31 86 ASP A C 1
ATOM 668 O O . ASP A 1 86 ? -15.406 -4.631 17.781 1.00 79.31 86 ASP A O 1
ATOM 672 N N . GLN A 1 87 ? -13.510 -3.610 18.361 1.00 80.69 87 GLN A N 1
ATOM 673 C CA . GLN A 1 87 ? -14.058 -3.056 19.601 1.00 80.69 87 GLN A CA 1
ATOM 674 C C . GLN A 1 87 ? -14.951 -1.832 19.323 1.00 80.69 87 GLN A C 1
ATOM 676 O O . GLN A 1 87 ? -14.429 -0.763 18.994 1.00 80.69 87 GLN A O 1
ATOM 681 N N . PRO A 1 88 ? -16.282 -1.927 19.529 1.00 66.62 88 PRO A N 1
ATOM 682 C CA . PRO A 1 88 ? -17.222 -0.867 19.148 1.00 66.62 88 PRO A CA 1
ATOM 683 C C . PRO A 1 88 ? -17.052 0.428 19.961 1.00 66.62 88 PRO A C 1
ATOM 685 O O . PRO A 1 88 ? -17.350 1.508 19.463 1.00 66.62 88 PRO A O 1
ATOM 688 N N . ASN A 1 89 ? -16.512 0.344 21.184 1.00 65.31 89 ASN A N 1
ATOM 689 C CA . ASN A 1 89 ? -16.339 1.481 22.101 1.00 65.31 89 ASN A CA 1
ATOM 690 C C . ASN A 1 89 ? -14.883 1.976 22.202 1.00 65.31 89 ASN A C 1
ATOM 692 O O . ASN A 1 89 ? -14.502 2.580 23.200 1.00 65.31 89 ASN A O 1
ATOM 696 N N . ARG A 1 90 ? -14.054 1.735 21.179 1.00 67.81 90 ARG A N 1
ATOM 697 C CA . ARG A 1 90 ? -12.621 2.093 21.172 1.00 67.81 90 ARG A CA 1
ATOM 698 C C . ARG A 1 90 ? -12.334 3.608 21.168 1.00 67.81 90 ARG A C 1
ATOM 700 O O . ARG A 1 90 ? -11.206 4.015 21.427 1.00 67.81 90 ARG A O 1
ATOM 707 N N . GLY A 1 91 ? -13.341 4.438 20.902 1.00 60.97 91 GLY A N 1
ATOM 708 C C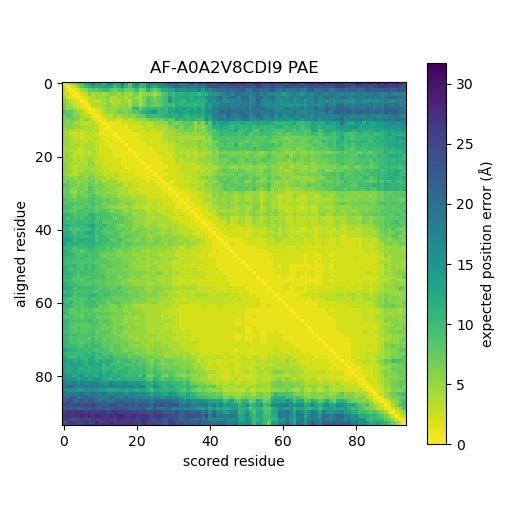A . GLY A 1 91 ? -13.199 5.892 20.857 1.00 60.97 91 GLY A CA 1
ATOM 709 C C . GLY A 1 91 ? -12.668 6.395 19.513 1.00 60.97 91 GLY A C 1
ATOM 710 O O . GLY A 1 91 ? -11.483 6.671 19.375 1.00 60.97 91 GLY A O 1
ATOM 711 N N . GLY A 1 92 ? -13.581 6.571 18.551 1.00 66.00 92 GLY A N 1
ATOM 712 C CA . GLY A 1 92 ? -13.421 7.466 17.396 1.00 66.00 92 GLY A CA 1
ATOM 713 C C . GLY A 1 92 ? -12.270 7.185 16.418 1.00 66.00 92 GLY A C 1
ATOM 714 O O . GLY A 1 92 ? -11.561 6.191 16.507 1.00 66.00 92 GLY A O 1
ATOM 715 N N . ARG A 1 93 ? -12.137 8.065 15.417 1.00 60.09 93 ARG A N 1
ATOM 716 C CA . ARG A 1 93 ? -11.237 7.909 14.258 1.00 60.09 93 ARG A CA 1
ATOM 717 C C . ARG A 1 93 ? -9.763 8.091 14.654 1.00 60.09 93 ARG A C 1
ATOM 719 O O . ARG A 1 93 ? -9.424 9.137 15.202 1.00 60.09 93 ARG A O 1
ATOM 726 N N . TRP A 1 94 ? -8.914 7.129 14.288 1.00 56.03 94 TRP A N 1
ATOM 727 C CA . TRP A 1 94 ? -7.445 7.167 14.371 1.00 56.03 94 TRP A CA 1
ATOM 728 C C . TRP A 1 94 ? -6.833 6.712 13.054 1.00 56.03 94 TRP A C 1
ATOM 730 O O . TRP A 1 94 ? -7.272 5.637 12.602 1.00 56.03 94 TRP A O 1
#

pLDDT: mean 88.4, std 9.68, range [56.03, 96.69]

Secondary structure (DSSP, 8-state):
--SSPPPTTS-HHHHHHHHHHHHHHHHGGGS-TT----------HHHHHHHHHHHHH-S-HHHHHHHHHHHHHHHHH-HHHHTTTT-TTS-S--

Foldseek 3Di:
DVVDDDDPPDDPVRVVVVVVVVVCVVCVVVDDPPDDDDDDDDDDLLVLQVLLLQQCLDPDPVSPVVSVVVLVVVCVPPVVSNVVVPDPPPDDGD